Protein AF-A0A158CAQ5-F1 (afdb_monomer_lite)

pLDDT: mean 94.06, std 5.67, range [68.38, 98.5]

Foldseek 3Di:
DKKAFADWAADPVRDQQQIKTWMWDDDPDDIDIDMDGLVRLLVLLVVDPPQANSNVLSVVSVPDDSVCRGVRHGDMGGGD

Secondary structure (DSSP, 8-state):
-EEEEEEEE--TT--GGG-EEEEEEESSSS-EEEEEEHHHHHHHHHHS-S-SHHHHHHHHHHH--GGGTGGGTT-EEE--

Radius of gyration: 11.95 Å; chains: 1; bounding box: 28×18×31 Å

Organism: NCBI:txid1777140

Structure (mmCIF, N/CA/C/O backbone):
data_AF-A0A158CAQ5-F1
#
_entry.id   AF-A0A158CAQ5-F1
#
loop_
_atom_site.group_PDB
_atom_site.id
_atom_site.type_symbol
_atom_site.label_atom_id
_atom_site.label_alt_id
_atom_site.label_comp_id
_atom_site.label_asym_id
_atom_site.label_entity_id
_atom_site.label_seq_id
_atom_site.pdbx_PDB_ins_code
_atom_site.Cartn_x
_atom_site.Cartn_y
_atom_site.Cartn_z
_atom_site.occupancy
_atom_site.B_iso_or_equiv
_atom_site.auth_seq_id
_atom_site.auth_comp_id
_atom_site.auth_asym_id
_atom_site.auth_atom_id
_atom_site.pdbx_PDB_model_num
ATOM 1 N N . MET A 1 1 ? 11.281 -3.063 -12.866 1.00 89.12 1 MET A N 1
ATOM 2 C CA . MET A 1 1 ? 11.360 -2.277 -11.609 1.00 89.12 1 MET A CA 1
ATOM 3 C C . MET A 1 1 ? 10.725 -3.085 -10.489 1.00 89.12 1 MET A C 1
ATOM 5 O O . MET A 1 1 ? 9.989 -4.022 -10.780 1.00 89.12 1 MET A O 1
ATOM 9 N N . ASN A 1 2 ? 11.018 -2.782 -9.226 1.00 93.50 2 ASN A N 1
ATOM 10 C CA . ASN A 1 2 ? 10.314 -3.392 -8.099 1.00 93.50 2 ASN A CA 1
ATOM 11 C C . ASN A 1 2 ? 9.972 -2.355 -7.025 1.00 93.50 2 ASN A C 1
ATOM 13 O O . ASN A 1 2 ? 10.588 -1.289 -6.956 1.00 93.50 2 ASN A O 1
ATOM 17 N N . ALA A 1 3 ? 8.979 -2.672 -6.203 1.00 95.88 3 ALA A N 1
ATOM 18 C CA . ALA A 1 3 ? 8.560 -1.855 -5.079 1.00 95.88 3 ALA A CA 1
ATOM 19 C C . ALA A 1 3 ? 8.335 -2.735 -3.846 1.00 95.88 3 ALA A C 1
ATOM 21 O O . ALA A 1 3 ? 7.714 -3.791 -3.941 1.00 95.88 3 ALA A O 1
ATOM 22 N N . THR A 1 4 ? 8.832 -2.307 -2.689 1.00 97.62 4 THR A N 1
ATOM 23 C CA . THR A 1 4 ? 8.745 -3.066 -1.435 1.00 97.62 4 THR A CA 1
ATOM 24 C C . THR A 1 4 ? 8.189 -2.182 -0.331 1.00 97.62 4 THR A C 1
ATOM 26 O O . THR A 1 4 ? 8.688 -1.077 -0.121 1.00 97.62 4 THR A O 1
ATOM 29 N N . ILE A 1 5 ? 7.182 -2.658 0.400 1.00 97.88 5 ILE A N 1
ATOM 30 C CA . ILE A 1 5 ? 6.668 -1.956 1.584 1.00 97.88 5 ILE A CA 1
ATOM 31 C C . ILE A 1 5 ? 7.664 -2.157 2.725 1.00 97.88 5 ILE A C 1
ATOM 33 O O . ILE A 1 5 ? 7.951 -3.287 3.109 1.00 97.88 5 ILE A O 1
ATOM 37 N N . THR A 1 6 ? 8.202 -1.073 3.274 1.00 98.12 6 THR A N 1
ATOM 38 C CA . THR A 1 6 ? 9.260 -1.124 4.294 1.00 98.12 6 THR A CA 1
ATOM 39 C C . THR A 1 6 ? 8.748 -0.832 5.695 1.00 98.12 6 THR A C 1
ATOM 41 O O . THR A 1 6 ? 9.335 -1.307 6.664 1.00 98.12 6 THR A O 1
ATOM 44 N N . SER A 1 7 ? 7.654 -0.080 5.829 1.00 98.06 7 SER A N 1
ATOM 45 C CA . SER A 1 7 ? 7.018 0.149 7.124 1.00 98.06 7 SER A CA 1
ATOM 46 C C . SER A 1 7 ? 5.557 0.565 6.998 1.00 98.06 7 SER A C 1
ATOM 48 O O . SER A 1 7 ? 5.104 1.029 5.949 1.00 98.06 7 SER A O 1
ATOM 50 N N . HIS A 1 8 ? 4.842 0.423 8.108 1.00 98.06 8 HIS A N 1
ATOM 51 C CA . HIS A 1 8 ? 3.485 0.902 8.317 1.00 98.06 8 HIS A CA 1
ATOM 52 C C . HIS A 1 8 ? 3.447 1.719 9.618 1.00 98.06 8 HIS A C 1
ATOM 54 O O . HIS A 1 8 ? 4.127 1.389 10.592 1.00 98.06 8 HIS A O 1
ATOM 60 N N . GLN A 1 9 ? 2.689 2.815 9.620 1.00 97.88 9 GLN A N 1
ATOM 61 C CA . GLN A 1 9 ? 2.489 3.683 10.774 1.00 97.88 9 GLN A CA 1
ATOM 62 C C . GLN A 1 9 ? 1.006 4.021 10.939 1.00 97.88 9 GLN A C 1
ATOM 64 O O . GLN A 1 9 ? 0.365 4.555 10.030 1.00 97.88 9 GLN A O 1
ATOM 69 N N . THR A 1 10 ? 0.489 3.760 12.137 1.00 97.06 10 THR A N 1
ATOM 70 C CA . THR A 1 10 ? -0.864 4.131 12.559 1.00 97.06 10 THR A CA 1
ATOM 71 C C . THR A 1 10 ? -1.029 5.649 12.596 1.00 97.06 10 THR A C 1
ATOM 73 O O . THR A 1 10 ? -0.136 6.376 13.039 1.00 97.06 10 THR A O 1
ATOM 76 N N . ALA A 1 11 ? -2.189 6.139 12.162 1.00 95.25 11 ALA A N 1
ATOM 77 C CA . ALA A 1 11 ? -2.510 7.559 12.240 1.00 95.25 11 ALA A CA 1
ATOM 78 C C . ALA A 1 11 ? -2.677 8.008 13.700 1.00 95.25 11 ALA A C 1
ATOM 80 O O . ALA A 1 11 ? -3.248 7.290 14.519 1.00 95.25 11 ALA A O 1
ATOM 81 N N . ALA A 1 12 ? -2.251 9.230 14.030 1.00 92.06 12 ALA A N 1
ATOM 82 C CA . ALA A 1 12 ? -2.318 9.744 15.403 1.00 92.06 12 ALA A CA 1
ATOM 83 C C . ALA A 1 12 ? -3.752 9.814 15.969 1.00 92.06 12 ALA A C 1
ATOM 85 O O . ALA A 1 12 ? -3.953 9.702 17.174 1.00 92.06 12 ALA A O 1
ATOM 86 N N . ASN A 1 13 ? -4.747 9.993 15.100 1.00 93.25 13 ASN A N 1
ATOM 87 C CA . ASN A 1 13 ? -6.167 10.019 15.452 1.00 93.25 13 ASN A CA 1
ATOM 88 C C . ASN A 1 13 ? -6.849 8.638 15.357 1.00 93.25 13 ASN A C 1
ATOM 90 O O . ASN A 1 13 ? -8.055 8.554 15.571 1.00 93.25 13 ASN A O 1
ATOM 94 N N . GLY A 1 14 ? -6.103 7.583 15.011 1.00 92.50 14 GLY A N 1
ATOM 95 C CA . GLY A 1 14 ? -6.614 6.226 14.820 1.00 92.50 14 GLY A CA 1
ATOM 96 C C . GLY A 1 14 ? -7.446 6.012 13.553 1.00 92.50 14 GLY A C 1
ATOM 97 O O . GLY A 1 14 ? -8.042 4.948 13.420 1.00 92.50 14 GLY A O 1
ATOM 98 N N . ASP A 1 15 ? -7.517 6.988 12.639 1.00 96.19 15 ASP A N 1
ATOM 99 C CA . ASP A 1 15 ? -8.271 6.859 11.386 1.00 96.19 15 ASP A CA 1
ATOM 100 C C . ASP A 1 15 ? -7.522 5.953 10.389 1.00 96.19 15 ASP A C 1
ATOM 102 O O . ASP A 1 15 ? -6.473 6.370 9.882 1.00 96.19 15 ASP A O 1
ATOM 106 N N . PRO A 1 16 ? -8.053 4.761 10.039 1.00 95.06 16 PRO A N 1
ATOM 107 C CA . PRO A 1 16 ? -7.388 3.817 9.142 1.00 95.06 16 PRO A CA 1
ATOM 108 C C . PRO A 1 16 ? -7.079 4.374 7.751 1.00 95.06 16 PRO A C 1
ATOM 110 O O . PRO A 1 16 ? -6.135 3.918 7.109 1.00 95.06 16 PRO A O 1
ATOM 113 N N . GLU A 1 17 ? -7.844 5.357 7.269 1.00 96.69 17 GLU A N 1
ATOM 114 C CA . GLU A 1 17 ? -7.616 5.986 5.962 1.00 96.69 17 GLU A CA 1
ATOM 115 C C . GLU A 1 17 ? -6.373 6.893 5.957 1.00 96.69 17 GLU A C 1
ATOM 117 O O . GLU A 1 17 ? -5.810 7.187 4.897 1.00 96.69 17 GLU A O 1
ATOM 122 N N . LEU A 1 18 ? -5.923 7.325 7.138 1.00 97.56 18 LEU A N 1
ATOM 123 C CA . LEU A 1 18 ? -4.749 8.175 7.323 1.00 97.56 18 LEU A CA 1
ATOM 124 C C . LEU A 1 18 ? -3.504 7.398 7.759 1.00 97.56 18 LEU A C 1
ATOM 126 O O . LEU A 1 18 ? -2.453 8.011 7.939 1.00 97.56 18 LEU A O 1
ATOM 130 N N . HIS A 1 19 ? -3.595 6.073 7.914 1.00 98.12 19 HIS A N 1
ATOM 131 C CA . HIS A 1 19 ? -2.414 5.241 8.135 1.00 98.12 19 HIS A CA 1
ATOM 132 C C . HIS A 1 19 ? -1.441 5.411 6.972 1.00 98.12 19 HIS A C 1
ATOM 134 O O . HIS A 1 19 ? -1.857 5.531 5.815 1.00 98.12 19 HIS A O 1
ATOM 140 N N . VAL A 1 20 ? -0.149 5.431 7.289 1.00 98.19 20 VAL A N 1
ATOM 141 C CA . VAL A 1 20 ? 0.920 5.714 6.333 1.00 98.19 20 VAL A CA 1
ATOM 142 C C . VAL A 1 20 ? 1.731 4.455 6.093 1.00 98.19 20 VAL A C 1
ATOM 144 O O . VAL A 1 20 ? 2.215 3.825 7.030 1.00 98.19 20 VAL A O 1
ATOM 147 N N . PHE A 1 21 ? 1.928 4.123 4.824 1.00 98.50 21 PHE A N 1
ATOM 148 C CA . PHE A 1 21 ? 2.892 3.126 4.388 1.00 98.50 21 PHE A CA 1
ATOM 149 C C . PHE A 1 21 ? 4.126 3.822 3.832 1.00 98.50 21 PHE A C 1
ATOM 151 O O . PHE A 1 21 ? 4.012 4.732 3.009 1.00 98.50 21 PHE A O 1
ATOM 158 N N . THR A 1 22 ? 5.302 3.368 4.256 1.00 98.38 22 THR A N 1
ATOM 159 C CA . THR A 1 22 ? 6.564 3.701 3.591 1.00 98.38 22 THR A CA 1
ATOM 160 C C . THR A 1 22 ? 6.925 2.557 2.660 1.00 98.38 22 THR A C 1
ATOM 162 O O . THR A 1 22 ? 6.812 1.386 3.028 1.00 98.38 22 THR A O 1
ATOM 165 N N . PHE A 1 23 ? 7.360 2.882 1.451 1.00 97.56 23 PHE A N 1
ATOM 166 C CA . PHE A 1 23 ? 7.803 1.900 0.476 1.00 97.56 23 PHE A CA 1
ATOM 167 C C . PHE A 1 23 ? 9.046 2.389 -0.253 1.00 97.56 23 PHE A C 1
ATOM 169 O O . PHE A 1 23 ? 9.242 3.587 -0.465 1.00 97.56 23 PHE A O 1
ATOM 176 N N . GLN A 1 24 ? 9.889 1.442 -0.637 1.00 97.12 24 GLN A N 1
ATOM 177 C CA . GLN A 1 24 ? 11.054 1.684 -1.467 1.00 97.12 24 GLN A CA 1
ATOM 178 C C . GLN A 1 24 ? 10.764 1.221 -2.886 1.00 97.12 24 GLN A C 1
ATOM 180 O O . GLN A 1 24 ? 10.149 0.177 -3.091 1.00 97.12 24 GLN A O 1
ATOM 185 N N . VAL A 1 25 ? 11.218 2.000 -3.858 1.00 93.44 25 VAL A N 1
ATOM 186 C CA . VAL A 1 25 ? 11.139 1.671 -5.273 1.00 93.44 25 VAL A CA 1
ATOM 187 C C . VAL A 1 25 ? 12.552 1.544 -5.821 1.00 93.44 25 VAL A C 1
ATOM 189 O O . VAL A 1 25 ? 13.312 2.516 -5.799 1.00 93.44 25 VAL A O 1
ATOM 192 N N . ASP A 1 26 ? 12.870 0.359 -6.336 1.00 90.50 26 ASP A N 1
ATOM 193 C CA . ASP A 1 26 ? 14.170 0.029 -6.911 1.00 90.50 26 ASP A CA 1
ATOM 194 C C . ASP A 1 26 ? 14.033 -0.146 -8.433 1.00 90.50 26 ASP A C 1
ATOM 196 O O . ASP A 1 26 ? 13.297 -1.005 -8.935 1.00 90.50 26 ASP A O 1
ATOM 200 N N . GLY A 1 27 ? 14.755 0.690 -9.176 1.00 84.81 27 GLY A N 1
ATOM 201 C CA . GLY A 1 27 ? 14.892 0.636 -10.635 1.00 84.81 27 GLY A CA 1
ATOM 202 C C . GLY A 1 27 ? 16.357 0.803 -11.038 1.00 84.81 27 GLY A C 1
ATOM 203 O O . GLY A 1 27 ? 17.243 0.556 -10.228 1.00 84.81 27 GLY A O 1
ATOM 204 N N . ASP A 1 28 ? 16.628 1.295 -12.247 1.00 78.00 28 ASP A N 1
ATOM 205 C CA . ASP A 1 28 ? 18.001 1.441 -12.778 1.00 78.00 28 ASP A CA 1
ATOM 206 C C . ASP A 1 28 ? 18.830 2.570 -12.118 1.00 78.00 28 ASP A C 1
ATOM 208 O O . ASP A 1 28 ? 19.890 2.958 -12.607 1.00 78.00 28 ASP A O 1
ATOM 212 N N . GLY A 1 29 ? 18.352 3.131 -11.006 1.00 77.94 29 GLY A N 1
ATOM 213 C CA . GLY A 1 29 ? 18.983 4.234 -10.285 1.00 77.94 29 GLY A CA 1
ATOM 214 C C . GLY A 1 29 ? 18.986 4.018 -8.775 1.00 77.94 29 GLY A C 1
ATOM 215 O O . GLY A 1 29 ? 18.720 2.928 -8.280 1.00 77.94 29 GLY A O 1
ATOM 216 N N . VAL A 1 30 ? 19.287 5.080 -8.024 1.00 84.50 30 VAL A N 1
ATOM 217 C CA . VAL A 1 30 ? 19.294 5.023 -6.555 1.00 84.50 30 VAL A CA 1
ATOM 218 C C . VAL A 1 30 ? 17.886 4.682 -6.042 1.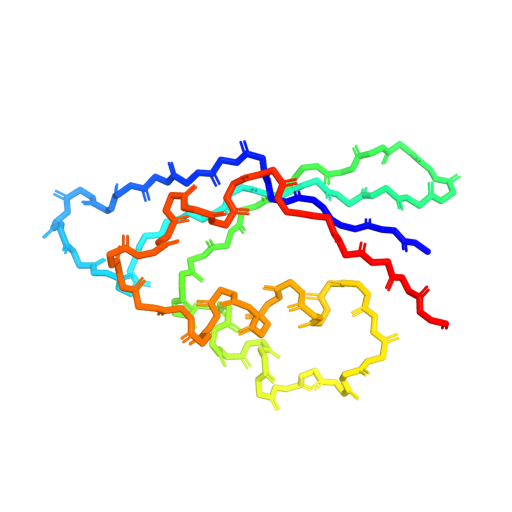00 84.50 30 VAL A C 1
ATOM 220 O O . VAL A 1 30 ? 16.937 5.369 -6.439 1.00 84.50 30 VAL A O 1
ATOM 223 N N . PRO A 1 31 ? 17.751 3.682 -5.149 1.00 88.19 31 PRO A N 1
ATOM 224 C CA . PRO A 1 31 ? 16.511 3.381 -4.447 1.00 88.19 31 PRO A CA 1
ATOM 225 C C . PRO A 1 31 ? 15.826 4.628 -3.894 1.00 88.19 31 PRO A C 1
ATOM 227 O O . PRO A 1 31 ? 16.456 5.452 -3.225 1.00 88.19 31 PRO A O 1
ATOM 230 N N . ARG A 1 32 ? 14.525 4.777 -4.156 1.00 91.81 32 ARG A N 1
ATOM 231 C CA . ARG A 1 32 ? 13.740 5.909 -3.643 1.00 91.81 32 ARG A CA 1
ATOM 232 C C . ARG A 1 32 ? 12.747 5.432 -2.602 1.00 91.81 32 ARG A C 1
ATOM 234 O O . ARG A 1 32 ? 11.882 4.619 -2.911 1.00 91.81 32 ARG A O 1
ATOM 241 N N . SER A 1 33 ? 12.851 5.984 -1.397 1.00 95.44 33 SER A N 1
ATOM 242 C CA . SER A 1 33 ? 11.862 5.794 -0.336 1.00 95.44 33 SER A CA 1
ATOM 243 C C . SER A 1 33 ? 10.777 6.864 -0.435 1.00 95.44 33 SER A C 1
ATOM 245 O O . SER A 1 33 ? 11.083 8.050 -0.573 1.00 95.44 33 SER A O 1
ATOM 247 N N . GLN A 1 34 ? 9.517 6.445 -0.394 1.00 96.31 34 GLN A N 1
ATOM 248 C CA . GLN A 1 34 ? 8.345 7.312 -0.453 1.00 96.31 34 GLN A CA 1
ATOM 249 C C . GLN A 1 34 ? 7.299 6.872 0.568 1.00 96.31 34 GLN A C 1
ATOM 251 O O . GLN A 1 34 ? 7.325 5.748 1.066 1.00 96.31 34 GLN A O 1
ATOM 256 N N . GLN A 1 35 ? 6.369 7.776 0.869 1.00 97.81 35 GLN A N 1
ATOM 257 C CA . GLN A 1 35 ? 5.269 7.532 1.791 1.00 97.81 35 GLN A CA 1
ATOM 258 C C . GLN A 1 35 ? 3.927 7.782 1.118 1.00 97.81 35 GLN A C 1
ATOM 260 O O . GLN A 1 35 ? 3.796 8.669 0.274 1.00 97.81 35 GLN A O 1
ATOM 265 N N . VAL A 1 36 ? 2.922 7.011 1.517 1.00 97.88 36 VAL A N 1
ATOM 266 C CA . VAL A 1 36 ? 1.554 7.157 1.026 1.00 97.88 36 VAL A CA 1
ATOM 267 C C . VAL A 1 36 ? 0.565 6.832 2.137 1.00 97.88 36 VAL A C 1
ATOM 269 O O . VAL A 1 36 ? 0.783 5.910 2.920 1.00 97.88 36 VAL A O 1
ATOM 272 N N . THR A 1 37 ? -0.528 7.587 2.217 1.00 98.31 37 THR A N 1
ATOM 273 C CA . THR A 1 37 ? -1.654 7.226 3.085 1.00 98.31 37 THR A CA 1
ATOM 274 C C . THR A 1 37 ? -2.533 6.180 2.410 1.00 98.31 37 THR A C 1
ATOM 276 O O . THR A 1 37 ? -2.605 6.137 1.180 1.00 98.31 37 THR A O 1
ATOM 279 N N . VAL A 1 38 ? -3.275 5.389 3.187 1.00 98.00 38 VAL A N 1
ATOM 280 C CA . VAL A 1 38 ? -4.272 4.450 2.636 1.00 98.00 38 VAL A CA 1
ATOM 281 C C . VAL A 1 38 ? -5.244 5.168 1.698 1.00 98.00 38 VAL A C 1
ATOM 283 O O . VAL A 1 38 ? -5.468 4.718 0.574 1.00 98.00 38 VAL A O 1
ATOM 286 N N . ARG A 1 39 ? -5.749 6.340 2.099 1.00 97.88 39 ARG A N 1
ATOM 287 C CA . ARG A 1 39 ? -6.650 7.149 1.271 1.00 97.88 39 ARG A CA 1
ATOM 288 C C . ARG A 1 39 ? -6.046 7.507 -0.084 1.00 97.88 39 ARG A C 1
ATOM 290 O O . ARG A 1 39 ? -6.714 7.379 -1.109 1.00 97.88 39 ARG A O 1
ATOM 297 N N . THR A 1 40 ? -4.791 7.953 -0.105 1.00 98.00 40 THR A N 1
ATOM 298 C CA . THR A 1 40 ? -4.102 8.299 -1.354 1.00 98.00 40 THR A CA 1
ATOM 299 C C . THR A 1 40 ? -3.831 7.052 -2.189 1.00 98.00 40 THR A C 1
ATOM 301 O O . THR A 1 40 ? -4.062 7.078 -3.396 1.00 98.00 40 THR A O 1
ATOM 304 N N . ALA A 1 41 ? -3.439 5.937 -1.567 1.00 97.38 41 ALA A N 1
ATOM 305 C CA . ALA A 1 41 ? -3.255 4.664 -2.260 1.00 97.38 41 ALA A CA 1
ATOM 306 C C . ALA A 1 41 ? -4.553 4.191 -2.937 1.00 97.38 41 ALA A C 1
ATOM 308 O O . ALA A 1 41 ? -4.511 3.746 -4.080 1.00 97.38 41 ALA A O 1
ATOM 309 N N . ARG A 1 42 ? -5.722 4.371 -2.300 1.00 96.56 42 ARG A N 1
ATOM 310 C CA . ARG A 1 42 ? -7.035 4.077 -2.908 1.00 96.56 42 ARG A CA 1
ATOM 311 C C . ARG A 1 42 ? -7.328 4.928 -4.140 1.00 96.56 42 ARG A C 1
ATOM 313 O O . ARG A 1 42 ? -7.915 4.414 -5.089 1.00 96.56 42 ARG A O 1
ATOM 320 N N . VAL A 1 43 ? -6.966 6.212 -4.119 1.00 96.81 43 VAL A N 1
ATOM 321 C CA . VAL A 1 43 ? -7.125 7.097 -5.284 1.00 96.81 43 VAL A CA 1
ATOM 322 C C . VAL A 1 43 ? -6.204 6.627 -6.404 1.00 96.81 43 VAL A C 1
ATOM 324 O O . VAL A 1 43 ? -6.679 6.322 -7.490 1.00 96.81 43 VAL A O 1
ATOM 327 N N . LEU A 1 44 ? -4.911 6.461 -6.122 1.00 95.25 44 LEU A N 1
ATOM 328 C CA . LEU A 1 44 ? -3.935 6.017 -7.117 1.00 95.25 44 LEU A CA 1
ATOM 329 C C . LEU A 1 44 ? -4.294 4.646 -7.703 1.00 95.25 44 LEU A C 1
ATOM 331 O O . LEU A 1 44 ? -4.259 4.472 -8.912 1.00 95.25 44 LEU A O 1
ATOM 335 N N . ALA A 1 45 ? -4.736 3.690 -6.887 1.00 94.44 45 ALA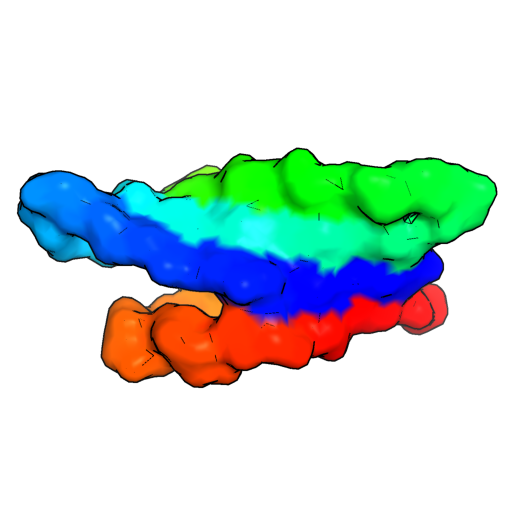 A N 1
ATOM 336 C CA . ALA A 1 45 ? -5.153 2.372 -7.360 1.00 94.44 45 ALA A CA 1
ATOM 337 C C . ALA A 1 45 ? -6.320 2.418 -8.369 1.00 94.44 45 ALA A C 1
ATOM 339 O O . ALA A 1 45 ? -6.465 1.491 -9.166 1.00 94.44 45 ALA A O 1
ATOM 340 N N . ARG A 1 46 ? -7.160 3.461 -8.344 1.00 92.75 46 ARG A N 1
ATOM 341 C CA . ARG A 1 46 ? -8.258 3.647 -9.310 1.00 92.75 46 ARG A CA 1
ATOM 342 C C . ARG A 1 46 ? -7.797 4.297 -10.610 1.00 92.75 46 ARG A C 1
ATOM 344 O O . ARG A 1 46 ? -8.351 3.977 -11.652 1.00 92.75 46 ARG A O 1
ATOM 351 N N . GLU A 1 47 ? -6.802 5.174 -10.533 1.00 91.31 47 GLU A N 1
ATOM 352 C CA . GLU A 1 47 ? -6.291 5.934 -11.680 1.00 91.31 47 GLU A CA 1
ATOM 353 C C . GLU A 1 47 ? -5.167 5.204 -12.434 1.00 91.31 47 GLU A C 1
ATOM 355 O O . GLU A 1 47 ? -4.907 5.492 -13.599 1.00 91.31 47 GLU A O 1
ATOM 360 N N . LEU A 1 48 ? -4.469 4.275 -11.774 1.00 87.00 48 LEU A N 1
ATOM 361 C CA . LEU A 1 48 ? -3.358 3.528 -12.358 1.00 87.00 48 LEU A CA 1
ATOM 362 C C . LEU A 1 48 ? -3.851 2.329 -13.180 1.00 87.00 48 LEU A C 1
ATOM 364 O O . LEU A 1 48 ? -4.788 1.626 -12.797 1.00 87.00 48 LEU A O 1
ATOM 368 N N . ASP A 1 49 ? -3.145 2.037 -14.269 1.00 79.94 49 ASP A N 1
ATOM 369 C CA . ASP A 1 49 ? -3.560 1.082 -15.308 1.00 79.94 49 ASP A CA 1
ATOM 370 C C . ASP A 1 49 ? -3.124 -0.380 -15.067 1.00 79.94 49 ASP A C 1
ATOM 372 O O . ASP A 1 49 ? -3.254 -1.227 -15.949 1.00 79.94 49 ASP A O 1
ATOM 376 N N . ASN A 1 50 ? -2.619 -0.699 -13.871 1.00 79.75 50 ASN A N 1
ATOM 377 C CA . ASN A 1 50 ? -2.226 -2.056 -13.458 1.00 79.75 50 ASN A CA 1
ATOM 378 C C . ASN A 1 50 ? -1.067 -2.656 -14.266 1.00 79.75 50 ASN A C 1
ATOM 380 O O . ASN A 1 50 ? -1.112 -3.823 -14.652 1.00 79.75 50 ASN A O 1
ATOM 384 N N . ARG A 1 51 ? -0.039 -1.857 -14.545 1.00 84.44 51 ARG A N 1
ATOM 385 C CA . ARG A 1 51 ? 1.091 -2.265 -15.390 1.00 84.44 51 ARG A CA 1
ATOM 386 C C . ARG A 1 51 ? 2.430 -2.279 -14.665 1.00 84.44 51 ARG A C 1
ATOM 388 O O . ARG A 1 51 ? 3.410 -2.718 -15.250 1.00 84.44 51 ARG A O 1
ATOM 395 N N . THR A 1 52 ? 2.493 -1.769 -13.435 1.00 91.38 52 THR A N 1
ATOM 396 C CA . THR A 1 52 ? 3.759 -1.604 -12.708 1.00 91.38 52 THR A CA 1
ATOM 397 C C . THR A 1 52 ? 3.715 -2.209 -11.307 1.00 91.38 52 THR A C 1
ATOM 399 O O . THR A 1 52 ? 2.648 -2.356 -10.704 1.00 91.38 52 THR A O 1
ATOM 402 N N . ALA A 1 53 ? 4.892 -2.487 -10.747 1.00 92.94 53 ALA A N 1
ATOM 403 C CA . ALA A 1 53 ? 5.075 -2.867 -9.350 1.00 92.94 53 ALA A CA 1
ATOM 404 C C . ALA A 1 53 ? 4.445 -1.853 -8.384 1.00 92.94 53 ALA A 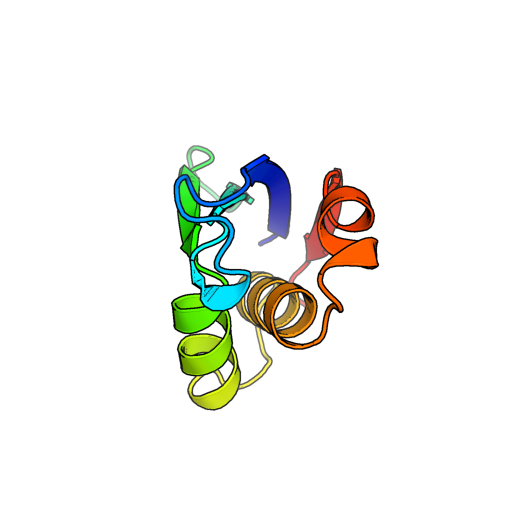C 1
ATOM 406 O O . ALA A 1 53 ? 3.892 -2.232 -7.351 1.00 92.94 53 ALA A O 1
ATOM 407 N N . LEU A 1 54 ? 4.509 -0.559 -8.724 1.00 93.19 54 LEU A N 1
ATOM 408 C CA . LEU A 1 54 ? 3.897 0.499 -7.927 1.00 93.19 54 LEU A CA 1
ATOM 409 C C . LEU A 1 54 ? 2.370 0.382 -7.938 1.00 93.19 54 LEU A C 1
ATOM 411 O O . LEU A 1 54 ? 1.746 0.518 -6.890 1.00 93.19 54 LEU A O 1
ATOM 415 N N . ASP A 1 55 ? 1.770 0.078 -9.089 1.00 93.88 55 ASP A N 1
ATOM 416 C CA . ASP A 1 55 ? 0.322 -0.111 -9.206 1.00 93.88 55 ASP A CA 1
ATOM 417 C C . ASP A 1 55 ? -0.140 -1.289 -8.340 1.00 93.88 55 ASP A C 1
ATOM 419 O O . ASP A 1 55 ? -1.118 -1.170 -7.599 1.00 93.88 55 ASP A O 1
ATOM 423 N N . ALA A 1 56 ? 0.582 -2.414 -8.402 1.00 95.19 56 ALA A N 1
ATOM 424 C CA . ALA A 1 56 ? 0.296 -3.596 -7.593 1.00 95.19 56 ALA A CA 1
ATOM 425 C C . ALA A 1 56 ? 0.396 -3.288 -6.089 1.00 95.19 56 ALA A C 1
ATOM 427 O O . ALA A 1 56 ? -0.499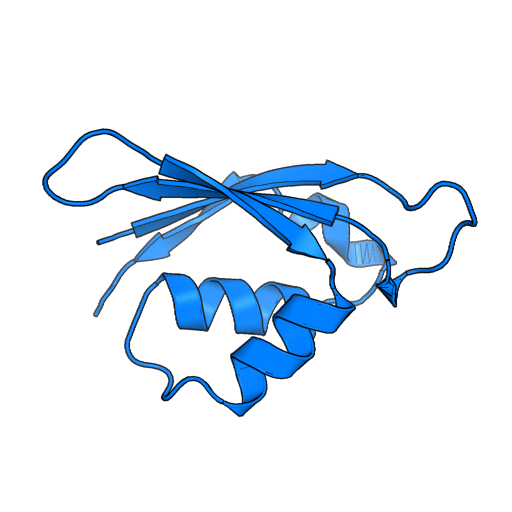 -3.651 -5.323 1.00 95.19 56 ALA A O 1
ATOM 428 N N . LEU A 1 57 ? 1.424 -2.535 -5.683 1.00 96.62 57 LEU A N 1
ATOM 429 C CA . LEU A 1 57 ? 1.605 -2.075 -4.307 1.00 96.62 57 LEU A CA 1
ATOM 430 C C . LEU A 1 57 ? 0.445 -1.177 -3.848 1.00 96.62 57 LEU A C 1
ATOM 432 O O . LEU A 1 57 ? -0.118 -1.400 -2.775 1.00 96.62 57 LEU A O 1
ATOM 436 N N . MET A 1 58 ? 0.043 -0.190 -4.659 1.00 97.44 58 MET A N 1
ATOM 437 C CA . MET A 1 58 ? -1.072 0.707 -4.325 1.00 97.44 58 MET A CA 1
ATOM 438 C C . MET A 1 58 ? -2.390 -0.058 -4.191 1.00 97.44 58 MET A C 1
ATOM 440 O O . MET A 1 58 ? -3.169 0.218 -3.278 1.00 97.44 58 MET A O 1
ATOM 444 N N . ARG A 1 59 ? -2.633 -1.051 -5.055 1.00 96.44 59 ARG A N 1
ATOM 445 C CA . ARG A 1 59 ? -3.818 -1.916 -4.965 1.00 96.44 59 ARG A CA 1
ATOM 446 C C . ARG A 1 59 ? -3.810 -2.765 -3.707 1.00 96.44 59 ARG A C 1
ATOM 448 O O . ARG A 1 59 ? -4.845 -2.837 -3.056 1.00 96.44 59 ARG A O 1
ATOM 455 N N . ALA A 1 60 ? -2.674 -3.360 -3.351 1.00 97.12 60 ALA A N 1
ATOM 456 C CA . ALA A 1 60 ? -2.568 -4.174 -2.148 1.00 97.12 60 ALA A CA 1
ATOM 457 C C . ALA A 1 60 ? -2.906 -3.364 -0.889 1.00 97.12 60 ALA A C 1
ATOM 459 O O . ALA A 1 60 ? -3.759 -3.785 -0.107 1.00 97.12 60 ALA A O 1
ATOM 460 N N . ILE A 1 61 ? -2.334 -2.159 -0.758 1.00 97.75 61 ILE A N 1
ATOM 461 C CA . ILE A 1 61 ? -2.666 -1.223 0.328 1.00 97.75 61 ILE A CA 1
ATOM 462 C C . ILE A 1 61 ? -4.156 -0.859 0.288 1.00 97.75 61 ILE A C 1
ATOM 464 O O . ILE A 1 61 ? -4.834 -0.902 1.310 1.00 97.75 61 ILE A O 1
ATOM 468 N N . ALA A 1 62 ? -4.691 -0.529 -0.890 1.00 97.06 62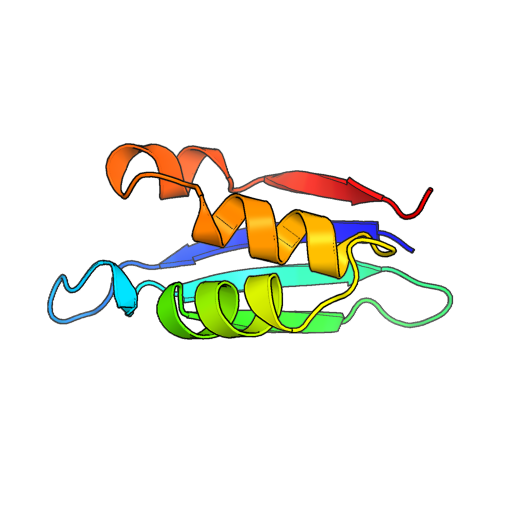 ALA A N 1
ATOM 469 C CA . ALA A 1 62 ? -6.091 -0.144 -1.041 1.00 97.06 62 ALA A CA 1
ATOM 470 C C . ALA A 1 62 ? -7.078 -1.287 -0.727 1.00 97.06 62 ALA A C 1
ATOM 472 O O . ALA A 1 62 ? -8.200 -1.022 -0.296 1.00 97.06 62 ALA A O 1
ATOM 473 N N . SER A 1 63 ? -6.705 -2.545 -0.962 1.00 96.38 63 SER A N 1
ATOM 474 C CA . SER A 1 63 ? -7.570 -3.707 -0.721 1.00 96.38 63 SER A CA 1
ATOM 475 C C . SER A 1 63 ? -7.469 -4.282 0.690 1.00 96.38 6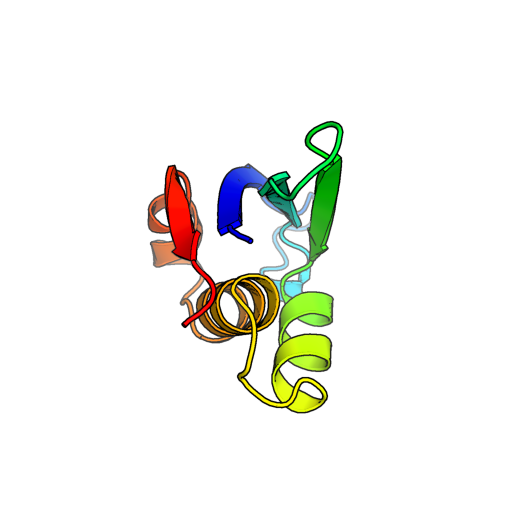3 SER A C 1
ATOM 477 O O . SER A 1 63 ? -8.366 -5.020 1.098 1.00 96.38 63 SER A O 1
ATOM 479 N N . ALA A 1 64 ? -6.400 -3.971 1.424 1.00 97.19 64 ALA A N 1
ATOM 480 C CA . ALA A 1 64 ? -6.160 -4.542 2.741 1.00 97.19 64 ALA A CA 1
ATOM 481 C C . ALA A 1 64 ? -7.183 -4.060 3.778 1.00 97.19 64 ALA A C 1
ATOM 483 O O . ALA A 1 64 ? -7.655 -2.918 3.744 1.00 97.19 64 ALA A O 1
ATOM 484 N N . GLN A 1 65 ? -7.513 -4.943 4.720 1.00 96.50 65 GLN A N 1
ATOM 485 C CA . GLN A 1 65 ? -8.227 -4.556 5.931 1.00 96.50 65 GLN A CA 1
ATOM 486 C C . GLN A 1 65 ? -7.238 -3.962 6.943 1.00 96.50 65 GLN A C 1
ATOM 488 O O . GLN A 1 65 ? -6.077 -4.373 6.959 1.00 96.50 65 GLN A O 1
ATOM 493 N N . PRO A 1 66 ? -7.675 -3.051 7.835 1.00 96.00 66 PRO A N 1
ATOM 494 C CA . PRO A 1 66 ? -6.788 -2.460 8.838 1.00 96.00 66 PRO A CA 1
ATOM 495 C C . PRO A 1 66 ? -6.071 -3.477 9.737 1.00 96.00 66 PRO A C 1
ATOM 497 O O . PRO A 1 66 ? -4.956 -3.214 10.177 1.00 96.00 66 PRO A O 1
ATOM 500 N N . SER A 1 67 ? -6.676 -4.647 9.980 1.00 96.19 67 SER A N 1
ATOM 501 C CA . SER A 1 67 ? -6.059 -5.755 10.728 1.00 96.19 67 SER A CA 1
ATOM 502 C C . SER A 1 67 ? -4.844 -6.373 10.034 1.00 96.19 67 SER A C 1
ATOM 504 O O . SER A 1 67 ? -4.028 -7.004 10.697 1.00 96.19 67 SER A O 1
ATOM 506 N N . ASP A 1 68 ? -4.725 -6.187 8.720 1.00 96.56 68 ASP A N 1
ATOM 507 C CA . ASP A 1 68 ? -3.739 -6.862 7.875 1.00 96.56 68 ASP A CA 1
ATOM 508 C C . ASP A 1 68 ? -2.630 -5.904 7.415 1.00 96.56 68 ASP A C 1
ATOM 510 O O . ASP A 1 68 ? -1.711 -6.306 6.705 1.00 96.56 68 ASP A O 1
ATOM 514 N N . TYR A 1 69 ? -2.690 -4.627 7.808 1.00 97.00 69 TYR A N 1
ATOM 515 C CA . TYR A 1 69 ? -1.735 -3.608 7.369 1.00 97.00 69 TYR A CA 1
ATOM 516 C C . TYR A 1 69 ? -0.288 -3.959 7.722 1.00 97.00 69 TYR A C 1
ATOM 518 O O . TYR A 1 69 ? 0.594 -3.832 6.874 1.00 97.00 69 TYR A O 1
ATOM 526 N N . ASP A 1 70 ? -0.042 -4.470 8.927 1.00 97.44 70 ASP A N 1
ATOM 527 C CA . ASP A 1 70 ? 1.303 -4.886 9.333 1.00 97.44 70 ASP A CA 1
ATOM 528 C C . ASP A 1 70 ? 1.804 -6.098 8.533 1.00 97.44 70 ASP A C 1
ATOM 530 O O . ASP A 1 70 ? 3.004 -6.223 8.295 1.00 97.44 70 ASP A O 1
ATOM 534 N N . ALA A 1 71 ? 0.901 -6.957 8.047 1.00 97.56 71 ALA A N 1
ATOM 535 C CA . ALA A 1 71 ? 1.263 -8.111 7.225 1.00 97.56 71 ALA A CA 1
ATOM 536 C C . ALA A 1 71 ? 1.741 -7.716 5.818 1.00 97.56 71 ALA A C 1
ATOM 538 O O . ALA A 1 71 ? 2.413 -8.502 5.154 1.00 97.56 71 ALA A O 1
ATOM 539 N N . LEU A 1 72 ? 1.430 -6.497 5.360 1.00 97.31 72 LEU A N 1
ATOM 540 C CA . LEU A 1 72 ? 1.939 -5.982 4.090 1.00 97.31 72 LEU A CA 1
ATOM 541 C C . LEU A 1 72 ? 3.421 -5.591 4.163 1.00 97.31 72 LEU A C 1
ATOM 543 O O . LEU A 1 72 ? 4.084 -5.536 3.123 1.00 97.31 72 LEU A O 1
ATOM 547 N N . VAL A 1 73 ? 3.960 -5.319 5.355 1.00 98.00 73 VAL A N 1
ATOM 548 C CA . VAL A 1 73 ? 5.361 -4.916 5.527 1.00 98.00 73 VAL A CA 1
ATOM 549 C C . VAL A 1 73 ? 6.293 -6.053 5.105 1.00 98.00 73 VAL A C 1
ATOM 551 O O . VAL A 1 73 ? 6.137 -7.200 5.507 1.00 98.00 73 VAL A O 1
ATOM 554 N N . GLY A 1 74 ? 7.277 -5.730 4.268 1.00 97.31 74 GLY A N 1
ATOM 555 C CA . GLY A 1 74 ? 8.186 -6.689 3.644 1.00 97.31 74 GLY A CA 1
ATOM 556 C C . GLY A 1 74 ? 7.672 -7.275 2.328 1.00 97.31 74 GLY A C 1
ATOM 557 O O . GLY A 1 74 ? 8.435 -7.946 1.634 1.00 97.31 74 GLY A O 1
ATOM 558 N N . THR A 1 75 ? 6.422 -7.003 1.935 1.00 97.31 75 THR A N 1
ATOM 559 C CA . THR A 1 75 ? 5.898 -7.476 0.648 1.00 97.31 75 THR A CA 1
ATOM 560 C C . THR A 1 75 ? 6.562 -6.731 -0.503 1.00 97.31 75 THR A C 1
ATOM 562 O O . THR A 1 75 ? 6.625 -5.497 -0.508 1.00 97.31 75 THR A O 1
ATOM 565 N N . ARG A 1 76 ? 7.029 -7.498 -1.489 1.00 96.31 76 ARG A N 1
ATOM 566 C CA . ARG A 1 76 ? 7.728 -7.030 -2.685 1.00 96.31 76 ARG A CA 1
ATOM 567 C C . ARG A 1 76 ? 6.886 -7.301 -3.930 1.00 96.31 76 ARG A C 1
ATOM 569 O O . ARG A 1 76 ? 6.373 -8.401 -4.106 1.00 96.31 76 ARG A O 1
ATOM 576 N N . TYR A 1 77 ? 6.801 -6.301 -4.795 1.00 95.12 77 TYR A N 1
ATOM 577 C CA . TYR A 1 77 ? 6.102 -6.326 -6.076 1.00 95.12 77 TYR A CA 1
ATOM 578 C C . TYR A 1 77 ? 7.102 -6.039 -7.192 1.00 95.12 77 TYR A C 1
ATOM 580 O O . TYR A 1 77 ? 8.011 -5.230 -7.008 1.00 95.12 77 TYR A O 1
ATOM 588 N N . GLU A 1 78 ? 6.937 -6.673 -8.346 1.00 93.50 78 GLU A N 1
ATOM 589 C CA . GLU A 1 78 ? 7.845 -6.549 -9.489 1.00 93.50 78 GLU A CA 1
ATOM 590 C C . GLU A 1 78 ? 7.041 -6.241 -10.754 1.00 93.50 78 GLU A C 1
ATOM 592 O O . GLU A 1 78 ? 5.889 -6.661 -10.873 1.00 93.50 78 GLU A O 1
ATOM 597 N N . ASP A 1 79 ? 7.623 -5.463 -11.668 1.00 87.44 79 ASP A N 1
ATOM 598 C CA . ASP A 1 79 ? 7.033 -5.278 -12.995 1.00 87.44 79 ASP A CA 1
ATOM 599 C C . ASP A 1 79 ? 7.019 -6.620 -13.735 1.00 87.44 79 ASP A C 1
ATOM 601 O O . ASP A 1 79 ? 7.980 -7.389 -13.648 1.00 87.44 79 ASP A O 1
ATOM 605 N N . THR A 1 80 ? 5.944 -6.866 -14.479 1.00 68.38 80 THR A N 1
ATOM 606 C CA . THR A 1 80 ? 5.807 -8.001 -15.403 1.00 68.38 80 THR A CA 1
ATOM 607 C C . THR A 1 80 ? 6.377 -7.701 -16.776 1.00 68.38 80 THR A C 1
ATOM 609 O O . THR A 1 80 ? 6.135 -6.569 -17.257 1.00 68.38 80 THR A O 1
#

Sequence (80 aa):
MNATITSHQTAANGDPELHVFTFQVDGDGVPRSQQVTVRTARVLARELDNRTALDALMRAIASAQPSDYDALVGTRYEDT